Protein AF-A0A2H6GZ94-F1 (afdb_monomer)

Mean predicted aligned error: 4.39 Å

Solvent-accessible surface area (backbone atoms only — not comparable to full-atom values): 5961 Å² total; per-residue (Å²): 87,33,37,37,36,32,32,46,91,93,45,55,36,35,41,38,37,46,90,80,48,60,33,28,28,41,62,85,79,65,49,72,48,54,58,80,78,59,81,75,36,65,71,36,46,28,73,77,37,64,85,37,66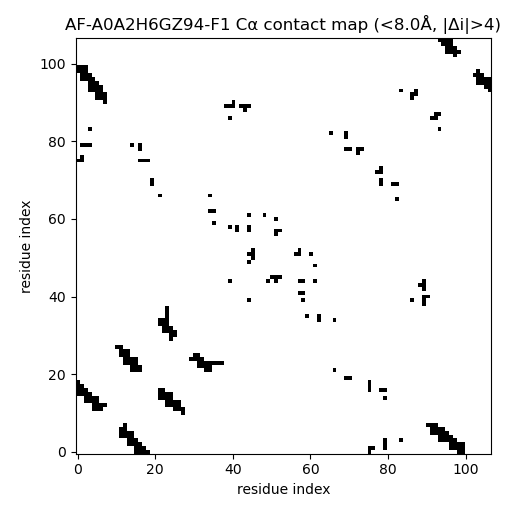,87,43,91,58,31,68,60,55,49,49,50,51,52,54,55,53,43,56,72,43,92,44,65,68,60,29,53,52,51,50,48,61,53,41,43,58,38,61,36,44,74,51,35,35,30,44,74,98,51,77,74,38,73,107

Sequence (107 aa):
MIKGSFMIGSEMIEIIIDGNNTMFRDTASGTTTTIQGLKINKAGAIKEHPDLKDDEEWKEKTLDRLKEHIKKLKTEDKKINYVKDELKKHGYTPMFKQRAGHRPQKF

Nearest PDB structures (foldseek):
  8oyv-assembly1_A  TM=3.142E-01  e=7.538E-01  synthetic construct
  8oyv-assembly2_B  TM=3.304E-01  e=1.147E+00  synthetic construct
  1n3h-assembly1_A  TM=5.301E-01  e=3.375E+00  Homo sapiens
  8urb-assembly1_C  TM=4.688E-01  e=6.528E+00  Porcine epidemic diarrhea virus
  7d59-assembly1_B  TM=3.129E-01  e=2.355E+00  Homo sapiens

Foldseek 3Di:
DKKWWKDAPHFIKIWDDDQLATWIAGPVVRDIGHPLPDDADLVLLCVVVVVCNPPPCSSVVSSVVLSVVLNPDDDPVVSVVSVQVSVVSRRMGTAWMDDPPDDIDGD

Radius of gyration: 13.39 Å; Cα contacts (8 Å, |Δi|>4): 171; chains: 1; bounding box: 32×23×42 Å

Secondary structure (DSSP, 8-state):
-EEEEEEETTEEEEEEEETTEEEEEETTT--EEEGGG----HHHHHHH-GGGTT-TTHHHHHHHHHHHHHHH-SSHHHHHHHHHHHHHHTT-EEEEEEETTS--EE-

pLDDT: mean 88.41, std 4.11, range [76.31, 95.0]

Structure (mmCIF, N/CA/C/O backbone):
data_AF-A0A2H6GZ94-F1
#
_entry.id   AF-A0A2H6GZ94-F1
#
loop_
_atom_site.group_PDB
_atom_site.id
_atom_site.type_symbol
_atom_site.label_atom_id
_atom_site.label_alt_id
_atom_site.label_comp_id
_atom_site.label_asym_id
_atom_site.label_entity_id
_atom_site.label_seq_id
_atom_site.pdbx_PDB_ins_code
_atom_site.Cartn_x
_atom_site.Cartn_y
_atom_site.Cartn_z
_atom_site.occupancy
_atom_site.B_iso_or_equiv
_atom_site.auth_seq_id
_atom_site.auth_comp_id
_atom_site.auth_asym_id
_atom_site.auth_atom_id
_atom_site.pdbx_PDB_model_num
ATOM 1 N N . MET A 1 1 ? -10.688 5.448 10.388 1.00 88.31 1 MET A N 1
ATOM 2 C CA . MET A 1 1 ? -9.250 5.364 10.091 1.00 88.31 1 MET A CA 1
ATOM 3 C C . MET A 1 1 ? -8.653 4.036 10.556 1.00 88.31 1 MET A C 1
ATOM 5 O O . MET A 1 1 ? -8.819 3.646 11.716 1.00 88.31 1 MET A O 1
ATOM 9 N N . ILE A 1 2 ? -7.880 3.392 9.678 1.00 93.50 2 ILE A N 1
ATOM 10 C CA . ILE A 1 2 ? -7.013 2.242 9.971 1.00 93.50 2 ILE A CA 1
ATOM 11 C C . ILE A 1 2 ? -5.595 2.500 9.448 1.00 93.50 2 ILE A C 1
ATOM 13 O O . ILE A 1 2 ? -5.410 3.153 8.422 1.00 93.50 2 ILE A O 1
ATOM 17 N N . LYS A 1 3 ? -4.593 1.982 10.152 1.00 94.19 3 LYS A N 1
ATOM 18 C CA . LYS A 1 3 ? -3.181 2.024 9.768 1.00 94.19 3 LYS A CA 1
ATOM 19 C C . LYS A 1 3 ? -2.655 0.608 9.586 1.00 94.19 3 LYS A C 1
ATOM 21 O O . LYS A 1 3 ? -3.035 -0.278 10.349 1.00 94.19 3 LYS A O 1
ATOM 26 N N . GLY A 1 4 ? -1.790 0.401 8.604 1.00 94.56 4 GLY A N 1
ATOM 27 C CA . GLY A 1 4 ? -1.025 -0.827 8.418 1.00 94.56 4 GLY A CA 1
ATOM 28 C C . GLY A 1 4 ? 0.459 -0.515 8.325 1.00 94.56 4 GLY A C 1
ATOM 29 O O . GLY A 1 4 ? 0.853 0.301 7.499 1.00 94.56 4 GLY A O 1
ATOM 30 N N . SER A 1 5 ? 1.270 -1.154 9.157 1.00 93.81 5 SER A N 1
ATOM 31 C CA . SER A 1 5 ? 2.726 -1.043 9.148 1.00 93.81 5 SER A CA 1
ATOM 32 C C . SER A 1 5 ? 3.325 -2.180 8.323 1.00 93.81 5 SER A C 1
ATOM 34 O O . SER A 1 5 ? 2.994 -3.352 8.538 1.00 93.81 5 SER A O 1
ATOM 36 N N . PHE A 1 6 ? 4.224 -1.838 7.405 1.00 93.94 6 PHE A N 1
ATOM 37 C CA . PHE A 1 6 ? 4.891 -2.767 6.496 1.00 93.94 6 PHE A CA 1
ATOM 38 C C . PHE A 1 6 ? 6.399 -2.520 6.506 1.00 93.94 6 PHE A C 1
ATOM 40 O O . PHE A 1 6 ? 6.836 -1.378 6.620 1.00 93.94 6 PHE A O 1
ATOM 47 N N . MET A 1 7 ? 7.192 -3.578 6.365 1.00 92.50 7 MET A N 1
ATOM 48 C CA . MET A 1 7 ? 8.640 -3.488 6.186 1.00 92.50 7 MET A CA 1
ATOM 49 C C . MET A 1 7 ? 9.034 -3.769 4.740 1.00 92.50 7 MET A C 1
ATOM 51 O O . MET A 1 7 ? 8.486 -4.681 4.123 1.00 92.50 7 MET A O 1
ATOM 55 N N . ILE A 1 8 ? 10.012 -3.038 4.218 1.00 89.69 8 ILE A N 1
ATOM 56 C CA . ILE A 1 8 ? 10.683 -3.346 2.952 1.00 89.69 8 ILE A CA 1
ATOM 57 C C . ILE A 1 8 ? 12.191 -3.187 3.140 1.00 89.69 8 ILE A C 1
ATOM 59 O O . ILE A 1 8 ? 12.683 -2.113 3.477 1.00 89.69 8 ILE A O 1
ATOM 63 N N . GLY A 1 9 ? 12.939 -4.283 2.990 1.00 87.00 9 GLY A N 1
ATOM 64 C CA . GLY A 1 9 ? 14.329 -4.318 3.448 1.00 87.00 9 GLY A CA 1
ATOM 65 C C . GLY A 1 9 ? 14.415 -3.974 4.941 1.00 87.00 9 GLY A C 1
ATOM 66 O O . GLY A 1 9 ? 13.799 -4.652 5.762 1.00 87.00 9 GLY A O 1
ATOM 67 N N . SER A 1 10 ? 15.137 -2.902 5.272 1.00 86.12 10 SER A N 1
ATOM 68 C CA . SER A 1 10 ? 15.289 -2.387 6.644 1.00 86.12 10 SER A CA 1
ATOM 69 C C . SER A 1 10 ? 14.403 -1.173 6.953 1.00 86.12 10 SER A C 1
ATOM 71 O O . SER A 1 10 ? 14.508 -0.600 8.034 1.00 86.12 10 SER A O 1
ATOM 73 N N . GLU A 1 11 ? 13.557 -0.746 6.013 1.00 86.88 11 GLU A N 1
ATOM 74 C CA . GLU A 1 11 ? 12.692 0.423 6.173 1.00 86.88 11 GLU A CA 1
ATOM 75 C C . GLU A 1 11 ? 11.293 0.009 6.629 1.00 86.88 11 GLU A C 1
ATOM 77 O O . GLU A 1 11 ? 10.704 -0.932 6.090 1.00 86.88 11 GLU A O 1
ATOM 82 N N . MET A 1 12 ? 10.732 0.755 7.583 1.00 89.81 12 MET A N 1
ATOM 83 C CA . MET A 1 12 ? 9.333 0.630 7.978 1.00 89.81 12 MET A CA 1
ATOM 84 C C . MET A 1 12 ? 8.509 1.765 7.370 1.00 89.81 12 MET A C 1
ATOM 86 O O . MET A 1 12 ? 8.860 2.942 7.453 1.00 89.81 12 MET A O 1
ATOM 90 N N . ILE A 1 13 ? 7.372 1.403 6.793 1.00 91.75 13 ILE A N 1
ATOM 91 C CA . ILE A 1 13 ? 6.398 2.333 6.233 1.00 91.75 13 ILE A CA 1
ATOM 92 C C . ILE A 1 13 ? 5.026 2.084 6.856 1.00 91.75 13 ILE A C 1
ATOM 94 O O . ILE A 1 13 ? 4.712 0.977 7.301 1.00 91.75 13 ILE A O 1
ATOM 98 N N . GLU A 1 14 ? 4.180 3.104 6.848 1.00 92.50 14 GLU A N 1
ATOM 99 C CA . GLU A 1 14 ? 2.782 3.006 7.243 1.00 92.50 14 GLU A CA 1
ATOM 100 C C . GLU A 1 14 ? 1.872 3.370 6.069 1.00 92.50 14 GLU A C 1
ATOM 102 O O . GLU A 1 14 ? 2.061 4.380 5.394 1.00 92.50 14 GLU A O 1
ATOM 107 N N . ILE A 1 15 ? 0.832 2.568 5.859 1.00 92.12 15 ILE A N 1
ATOM 108 C CA . ILE A 1 15 ? -0.300 2.928 5.012 1.00 92.12 15 ILE A CA 1
ATOM 109 C C . ILE A 1 15 ? -1.459 3.309 5.905 1.00 92.12 15 ILE A C 1
ATOM 111 O O . ILE A 1 15 ? -1.879 2.536 6.765 1.00 92.12 15 ILE A O 1
ATOM 115 N N . ILE A 1 16 ? -1.979 4.508 5.688 1.00 92.62 16 ILE A N 1
ATOM 116 C CA . ILE A 1 16 ? -3.096 5.059 6.441 1.00 92.62 16 ILE A CA 1
ATOM 117 C C . ILE A 1 16 ? -4.290 5.109 5.501 1.00 92.62 16 ILE A C 1
ATOM 119 O O . ILE A 1 16 ? -4.229 5.713 4.432 1.00 92.62 16 ILE A O 1
ATOM 123 N N . ILE A 1 17 ? -5.379 4.468 5.905 1.00 91.44 17 ILE A N 1
ATOM 124 C CA . ILE A 1 17 ? -6.644 4.482 5.182 1.00 91.44 17 ILE A CA 1
ATOM 125 C C . ILE A 1 17 ? -7.658 5.196 6.062 1.00 91.44 17 ILE A C 1
ATOM 127 O O . ILE A 1 17 ? -7.969 4.742 7.166 1.00 91.44 17 ILE A O 1
ATOM 131 N N . ASP A 1 18 ? -8.157 6.320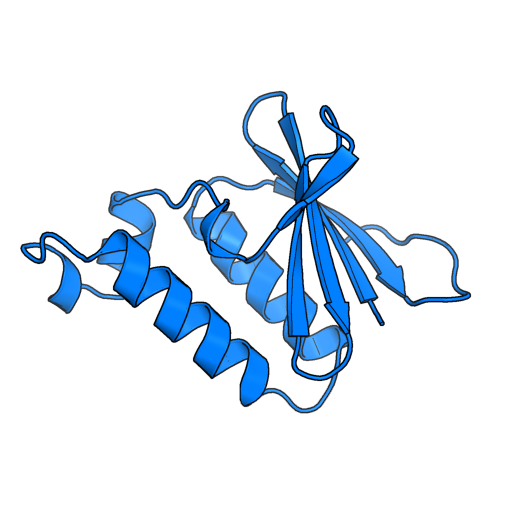 5.565 1.00 89.25 18 ASP A N 1
ATOM 132 C CA . ASP A 1 18 ? -9.183 7.116 6.223 1.00 89.25 18 ASP A CA 1
ATOM 133 C C . ASP A 1 18 ? -10.326 7.388 5.247 1.00 89.25 18 ASP A C 1
ATOM 135 O O . ASP A 1 18 ? -10.217 8.194 4.317 1.00 89.25 18 ASP A O 1
ATOM 139 N N . GLY A 1 19 ? -11.407 6.618 5.383 1.00 85.94 19 GLY A N 1
ATOM 140 C CA . GLY A 1 19 ? -12.483 6.619 4.395 1.00 85.94 19 GLY A CA 1
ATOM 141 C C . GLY A 1 19 ? -11.964 6.236 3.004 1.00 85.94 19 GLY A C 1
ATOM 142 O O . GLY A 1 19 ? -11.558 5.094 2.785 1.00 85.94 19 GLY A O 1
ATOM 143 N N . ASN A 1 20 ? -12.003 7.172 2.049 1.00 84.00 20 ASN A N 1
ATOM 144 C CA . ASN A 1 20 ? -11.524 6.989 0.667 1.00 84.00 20 ASN A CA 1
ATOM 145 C C . ASN A 1 20 ? -10.109 7.523 0.419 1.00 84.00 20 ASN A C 1
ATOM 147 O O . ASN A 1 20 ? -9.591 7.385 -0.692 1.00 84.00 20 ASN A O 1
ATOM 151 N N . ASN A 1 21 ? -9.494 8.117 1.437 1.00 85.88 21 ASN A N 1
ATOM 152 C CA . ASN A 1 21 ? -8.140 8.623 1.352 1.00 85.88 21 ASN A CA 1
ATOM 153 C C . ASN A 1 21 ? -7.171 7.517 1.761 1.00 85.88 21 ASN A C 1
ATOM 155 O O . ASN A 1 21 ? -7.262 6.967 2.858 1.00 85.88 21 ASN A O 1
ATOM 159 N N . THR A 1 22 ? -6.238 7.213 0.864 1.00 87.19 22 THR A N 1
ATOM 160 C CA . THR A 1 22 ? -5.105 6.328 1.133 1.00 87.19 22 THR A CA 1
ATOM 161 C C . THR A 1 22 ? -3.853 7.187 1.144 1.00 87.19 22 THR A C 1
ATOM 163 O O . THR A 1 22 ? -3.541 7.842 0.147 1.00 87.19 22 THR A O 1
ATOM 166 N N . MET A 1 23 ? -3.156 7.194 2.272 1.00 90.00 23 MET A N 1
ATOM 167 C CA . MET A 1 23 ? -1.918 7.934 2.473 1.00 90.00 23 MET A CA 1
ATOM 168 C C . MET A 1 23 ? -0.783 6.967 2.768 1.00 90.00 23 MET A C 1
ATOM 170 O O . MET A 1 23 ? -0.976 5.908 3.369 1.00 90.00 23 MET A O 1
ATOM 174 N N . PHE A 1 24 ? 0.404 7.366 2.349 1.00 89.19 24 PHE A N 1
ATOM 175 C CA . PHE A 1 24 ? 1.657 6.712 2.659 1.00 89.19 24 PHE A CA 1
ATOM 176 C C . PHE A 1 24 ? 2.394 7.561 3.685 1.00 89.19 24 PHE A C 1
ATOM 178 O O . PHE A 1 24 ? 2.474 8.778 3.539 1.00 89.19 24 PHE A O 1
ATOM 185 N N . ARG A 1 25 ? 2.951 6.930 4.710 1.00 88.69 25 ARG A N 1
ATOM 186 C CA . ARG A 1 25 ? 3.805 7.592 5.684 1.00 88.69 25 ARG A CA 1
ATOM 187 C C . ARG A 1 25 ? 5.109 6.833 5.815 1.00 88.69 25 ARG A C 1
ATOM 189 O O . ARG A 1 25 ? 5.121 5.648 6.139 1.00 88.69 25 ARG A O 1
ATOM 196 N N . ASP A 1 26 ? 6.201 7.539 5.584 1.00 83.88 26 ASP A N 1
ATOM 197 C CA . ASP A 1 26 ? 7.528 7.048 5.914 1.00 83.88 26 ASP A CA 1
ATOM 198 C C . ASP A 1 26 ? 7.765 7.261 7.414 1.00 83.88 26 ASP A C 1
ATOM 200 O O . ASP A 1 26 ? 7.611 8.370 7.933 1.00 83.88 26 ASP A O 1
ATOM 204 N N . THR A 1 27 ? 8.097 6.185 8.127 1.00 83.06 27 THR A N 1
ATOM 205 C CA . THR A 1 27 ? 8.320 6.257 9.576 1.00 83.06 27 THR A CA 1
ATOM 206 C C . THR A 1 27 ? 9.663 6.882 9.933 1.00 83.06 27 THR A C 1
ATOM 208 O O . THR A 1 27 ? 9.773 7.449 11.017 1.00 83.06 27 THR A O 1
ATOM 211 N N . ALA A 1 28 ? 10.650 6.838 9.032 1.00 79.12 28 ALA A N 1
ATOM 212 C CA . ALA A 1 28 ? 11.972 7.404 9.273 1.00 79.12 28 ALA A CA 1
ATOM 213 C C . ALA A 1 28 ? 11.942 8.936 9.203 1.00 79.12 28 ALA A C 1
ATOM 215 O O . ALA A 1 28 ? 12.401 9.610 10.122 1.00 79.12 28 ALA A O 1
ATOM 216 N N . SER A 1 29 ? 11.357 9.492 8.139 1.00 80.31 29 SER A N 1
ATOM 217 C CA . SER A 1 29 ? 11.203 10.946 7.981 1.00 80.31 29 SER A CA 1
ATOM 218 C C . SER A 1 29 ? 9.972 11.521 8.690 1.00 80.31 29 SER A C 1
ATOM 220 O O . SER A 1 29 ? 9.843 12.737 8.812 1.00 80.31 29 SER A O 1
ATOM 222 N N . GLY A 1 30 ? 9.017 10.678 9.096 1.00 80.50 30 GLY A N 1
ATOM 223 C CA . GLY A 1 30 ? 7.711 11.100 9.613 1.00 80.50 30 GLY A CA 1
ATOM 224 C C . GLY A 1 30 ? 6.790 11.726 8.558 1.00 80.50 30 GLY A C 1
ATOM 225 O O . GLY A 1 30 ? 5.661 12.107 8.886 1.00 80.50 30 GLY A O 1
ATOM 226 N N . THR A 1 31 ? 7.239 11.812 7.303 1.00 83.56 31 THR A N 1
ATOM 227 C CA . THR A 1 31 ? 6.530 12.494 6.220 1.00 83.56 31 THR A CA 1
ATOM 228 C C . THR A 1 31 ? 5.357 11.649 5.744 1.00 83.56 31 THR A C 1
ATOM 230 O O . THR A 1 31 ? 5.500 10.463 5.449 1.00 83.56 31 THR A O 1
ATOM 233 N N . THR A 1 32 ? 4.182 12.274 5.656 1.00 83.88 32 THR A N 1
ATOM 234 C CA . THR A 1 32 ? 2.969 11.665 5.099 1.00 83.88 32 THR A CA 1
ATOM 235 C C . THR A 1 32 ? 2.699 12.267 3.726 1.00 83.88 32 THR A C 1
ATOM 237 O O . THR A 1 32 ? 2.600 13.483 3.593 1.00 83.88 32 THR A O 1
ATOM 240 N N . THR A 1 33 ? 2.591 11.423 2.706 1.00 82.44 33 THR A N 1
ATOM 241 C CA . THR A 1 33 ? 2.332 11.805 1.316 1.00 82.44 33 THR A CA 1
ATOM 242 C C . THR A 1 33 ? 1.283 10.878 0.687 1.00 82.44 33 THR A C 1
ATOM 244 O O . THR A 1 33 ? 0.682 10.025 1.347 1.00 82.44 33 THR A O 1
ATOM 247 N N . THR A 1 34 ? 1.003 11.067 -0.597 1.00 83.00 34 THR A N 1
ATOM 248 C CA . THR A 1 34 ? 0.120 10.196 -1.372 1.00 83.00 34 THR A CA 1
ATOM 249 C C . THR A 1 34 ? 0.767 8.827 -1.592 1.00 83.00 34 THR A C 1
ATOM 251 O O . THR A 1 34 ? 1.968 8.631 -1.404 1.00 83.00 34 THR A O 1
ATOM 254 N N . ILE A 1 35 ? -0.022 7.855 -2.050 1.00 81.44 35 ILE A N 1
ATOM 255 C CA . ILE A 1 35 ? 0.469 6.494 -2.314 1.00 81.44 35 ILE A CA 1
ATOM 256 C C . ILE A 1 35 ? 1.594 6.430 -3.364 1.00 81.44 35 ILE A C 1
ATOM 258 O O . ILE A 1 35 ? 2.217 5.387 -3.515 1.00 81.44 35 ILE A O 1
ATOM 262 N N . GLN A 1 36 ? 1.864 7.528 -4.080 1.00 77.31 36 GLN A N 1
ATOM 263 C CA . GLN A 1 36 ? 2.940 7.634 -5.068 1.00 77.31 36 GLN A CA 1
ATOM 264 C C . GLN A 1 36 ? 4.334 7.416 -4.465 1.00 77.31 36 GLN A C 1
ATOM 266 O O . GLN A 1 36 ? 5.249 6.996 -5.173 1.00 77.31 36 GLN A O 1
ATOM 271 N N . GLY A 1 37 ? 4.485 7.620 -3.152 1.00 76.31 37 GLY A N 1
ATOM 272 C CA . GLY A 1 37 ? 5.715 7.309 -2.419 1.00 76.31 37 GLY A CA 1
ATOM 273 C C . GLY A 1 37 ? 6.021 5.811 -2.277 1.00 76.31 37 GLY A C 1
ATOM 274 O O . GLY A 1 37 ? 7.111 5.456 -1.832 1.00 76.31 37 GLY A O 1
ATOM 275 N N . LEU A 1 38 ? 5.101 4.916 -2.655 1.00 83.06 38 LEU A N 1
ATOM 276 C CA . LEU A 1 38 ? 5.314 3.472 -2.568 1.00 83.06 38 LEU A CA 1
ATOM 277 C C . LEU A 1 38 ? 6.392 2.978 -3.547 1.00 83.06 38 LEU A C 1
ATOM 279 O O . LEU A 1 38 ? 6.419 3.306 -4.739 1.00 83.06 38 LEU A O 1
ATOM 283 N N . LYS A 1 39 ? 7.262 2.104 -3.041 1.00 83.06 39 LYS A N 1
ATOM 284 C CA . LYS A 1 39 ? 8.263 1.365 -3.814 1.00 83.06 39 LYS A CA 1
ATOM 285 C C . LYS A 1 39 ? 7.603 0.124 -4.420 1.00 83.06 39 LYS A C 1
ATOM 287 O O . LYS A 1 39 ? 7.582 -0.949 -3.830 1.00 83.06 39 LYS A O 1
ATOM 292 N N . ILE A 1 40 ? 7.043 0.280 -5.613 1.00 85.44 40 ILE A N 1
ATOM 293 C CA . ILE A 1 40 ? 6.427 -0.813 -6.372 1.00 85.44 40 ILE A CA 1
ATOM 294 C C . ILE A 1 40 ? 7.492 -1.516 -7.220 1.00 85.44 40 ILE A C 1
ATOM 296 O O . ILE A 1 40 ? 8.202 -0.878 -7.996 1.00 85.44 40 ILE A O 1
ATOM 300 N N . ASN A 1 41 ? 7.601 -2.839 -7.090 1.00 85.62 41 ASN A N 1
ATOM 301 C CA . ASN A 1 41 ? 8.475 -3.653 -7.937 1.00 85.62 41 ASN A CA 1
ATOM 302 C C . ASN A 1 41 ? 7.824 -3.896 -9.311 1.00 85.62 41 ASN A C 1
ATOM 304 O O . ASN A 1 41 ? 6.700 -4.406 -9.361 1.00 85.62 41 ASN A O 1
ATOM 308 N N . LYS A 1 42 ? 8.556 -3.613 -10.403 1.00 81.88 42 LYS A N 1
ATOM 309 C CA . LYS A 1 42 ? 8.113 -3.818 -11.794 1.00 81.88 42 LYS A CA 1
ATOM 310 C C . LYS A 1 42 ? 7.686 -5.259 -12.067 1.00 81.88 42 LYS A C 1
ATOM 312 O O . LYS A 1 42 ? 6.655 -5.478 -12.689 1.00 81.88 42 LYS A O 1
ATOM 317 N N . ALA A 1 43 ? 8.413 -6.247 -11.545 1.00 83.75 43 ALA A N 1
ATOM 318 C CA . ALA A 1 43 ? 8.051 -7.654 -11.727 1.00 83.75 43 ALA A CA 1
ATOM 319 C C . ALA A 1 43 ? 6.697 -7.999 -11.078 1.00 83.75 43 ALA A C 1
ATOM 321 O O . ALA A 1 43 ? 5.908 -8.745 -11.655 1.00 83.75 43 ALA A O 1
ATOM 322 N N . GLY A 1 44 ? 6.410 -7.427 -9.902 1.00 80.62 44 GLY A N 1
ATOM 323 C CA . GLY A 1 44 ? 5.117 -7.581 -9.229 1.00 80.62 44 GLY A CA 1
ATOM 324 C C . GLY A 1 44 ? 3.990 -6.892 -9.997 1.00 80.62 44 GLY A C 1
ATOM 325 O O . GLY A 1 44 ? 2.953 -7.503 -10.228 1.00 80.62 44 GLY A O 1
ATOM 326 N N . ALA A 1 45 ? 4.237 -5.668 -10.474 1.00 85.31 45 ALA A N 1
ATOM 327 C CA . ALA A 1 45 ? 3.269 -4.901 -11.255 1.00 85.31 45 ALA A CA 1
ATOM 328 C C . ALA A 1 45 ? 2.895 -5.611 -12.564 1.00 85.31 45 ALA A C 1
ATOM 330 O O . ALA A 1 45 ? 1.719 -5.785 -12.849 1.00 85.31 45 ALA A O 1
ATOM 331 N N . ILE A 1 46 ? 3.882 -6.113 -13.314 1.00 85.50 46 ILE A N 1
ATOM 332 C CA . ILE A 1 46 ? 3.648 -6.852 -14.566 1.00 85.50 46 ILE A CA 1
ATOM 333 C C . ILE A 1 46 ? 2.917 -8.173 -14.312 1.00 85.50 46 ILE A C 1
ATOM 335 O O . ILE A 1 46 ? 2.112 -8.604 -15.131 1.00 85.50 46 ILE A O 1
ATOM 339 N N . LYS A 1 47 ? 3.180 -8.836 -13.181 1.00 83.06 47 LYS A N 1
ATOM 340 C CA . LYS A 1 47 ? 2.492 -10.085 -12.837 1.00 83.06 47 LYS A CA 1
ATOM 341 C C . LYS A 1 47 ? 0.988 -9.876 -12.632 1.00 83.06 47 LYS A C 1
ATOM 343 O O . LYS A 1 47 ? 0.212 -10.766 -12.965 1.00 83.06 47 LYS A O 1
ATOM 348 N N . GLU A 1 48 ? 0.585 -8.732 -12.090 1.00 80.50 48 GLU A N 1
ATOM 349 C CA . GLU A 1 48 ? -0.830 -8.378 -11.906 1.00 80.50 48 GLU A CA 1
ATOM 350 C C . GLU A 1 48 ? -1.457 -7.691 -13.109 1.00 80.50 48 GLU A C 1
ATOM 352 O O . GLU A 1 48 ? -2.649 -7.839 -13.381 1.00 80.50 48 GLU A O 1
ATOM 357 N N . HIS A 1 49 ? -0.646 -6.929 -13.826 1.00 85.75 49 HIS A N 1
ATOM 358 C CA . HIS A 1 49 ? -1.040 -6.115 -14.958 1.00 85.75 49 HIS A CA 1
ATOM 359 C C . HIS A 1 49 ? -0.075 -6.389 -16.115 1.00 85.75 49 HIS A C 1
ATOM 361 O O . HIS A 1 49 ? 0.829 -5.588 -16.372 1.00 85.75 49 HIS A O 1
ATOM 367 N N . PRO A 1 50 ? -0.229 -7.535 -16.813 1.00 86.19 50 PRO A N 1
ATOM 368 C CA . PRO A 1 50 ? 0.654 -7.900 -17.920 1.00 86.19 50 PRO A CA 1
ATOM 369 C C . PRO A 1 50 ? 0.649 -6.867 -19.048 1.00 86.19 50 PRO A C 1
ATOM 371 O O . PRO A 1 50 ? 1.631 -6.741 -19.772 1.00 86.19 50 PRO A O 1
ATOM 374 N N . ASP A 1 51 ? -0.443 -6.109 -19.166 1.00 88.75 51 ASP A N 1
ATOM 375 C CA . ASP A 1 51 ? -0.616 -5.011 -20.111 1.00 88.75 51 ASP A CA 1
ATOM 376 C C . ASP A 1 51 ? 0.348 -3.839 -19.867 1.00 88.75 51 ASP A C 1
ATOM 378 O O . ASP A 1 51 ? 0.686 -3.125 -20.803 1.00 88.75 51 ASP A O 1
ATOM 382 N N . LEU A 1 52 ? 0.858 -3.676 -18.641 1.00 88.31 52 LEU A N 1
ATOM 383 C CA . LEU A 1 52 ? 1.794 -2.607 -18.281 1.00 88.31 52 LEU A CA 1
ATOM 384 C C . LEU A 1 52 ? 3.269 -2.973 -18.536 1.00 88.31 52 LEU A C 1
ATOM 386 O O . LEU A 1 52 ? 4.165 -2.237 -18.130 1.00 88.31 52 LEU A O 1
ATOM 390 N N . LYS A 1 53 ? 3.557 -4.119 -19.168 1.00 85.50 53 LYS A N 1
ATOM 391 C CA . LYS A 1 53 ? 4.931 -4.615 -19.372 1.00 85.50 53 LYS A CA 1
ATOM 392 C C . LYS A 1 53 ? 5.828 -3.629 -20.123 1.00 85.50 53 LYS A C 1
ATOM 394 O O . LYS A 1 53 ? 6.953 -3.371 -19.680 1.00 85.50 53 LYS A O 1
ATOM 399 N N . ASP A 1 54 ? 5.303 -3.100 -21.220 1.00 90.31 54 ASP A N 1
ATOM 400 C CA . ASP A 1 54 ? 6.011 -2.222 -22.155 1.00 90.31 54 ASP A CA 1
ATOM 401 C C . ASP A 1 54 ? 5.579 -0.749 -22.001 1.00 90.31 54 ASP A C 1
ATOM 403 O O . ASP A 1 54 ? 5.979 0.106 -22.783 1.00 90.31 54 ASP A O 1
ATOM 407 N N . ASP A 1 55 ? 4.773 -0.446 -20.978 1.00 88.50 55 ASP A N 1
ATOM 408 C CA . ASP A 1 55 ? 4.281 0.898 -20.673 1.00 88.50 55 ASP A CA 1
ATOM 409 C C . ASP A 1 55 ? 5.322 1.666 -19.843 1.00 88.50 55 ASP A C 1
ATOM 411 O O . ASP A 1 55 ? 5.789 1.173 -18.813 1.00 88.50 55 ASP A O 1
ATOM 415 N N . GLU A 1 56 ? 5.705 2.871 -20.264 1.00 87.00 56 GLU A N 1
ATOM 416 C CA . GLU A 1 56 ? 6.664 3.701 -19.521 1.00 87.00 56 GLU A CA 1
ATOM 417 C C . GLU A 1 56 ? 6.070 4.222 -18.201 1.00 87.00 56 GLU A C 1
ATOM 419 O O . GLU A 1 56 ? 6.779 4.337 -17.199 1.00 87.00 56 GLU A O 1
ATOM 424 N N . GLU A 1 57 ? 4.749 4.415 -18.154 1.00 89.12 57 GLU A N 1
ATOM 425 C CA . GLU A 1 57 ? 3.995 4.902 -16.994 1.00 89.12 57 GLU A CA 1
ATOM 426 C C . GLU A 1 57 ? 3.461 3.755 -16.117 1.00 89.12 57 GLU A C 1
ATOM 428 O O . GLU A 1 57 ? 2.591 3.953 -15.261 1.00 89.12 57 GLU A O 1
ATOM 433 N N . TRP A 1 58 ? 3.981 2.533 -16.292 1.00 88.94 58 TRP A N 1
ATOM 434 C CA . TRP A 1 58 ? 3.519 1.329 -15.588 1.00 88.94 58 TRP A CA 1
ATOM 435 C C . TRP A 1 5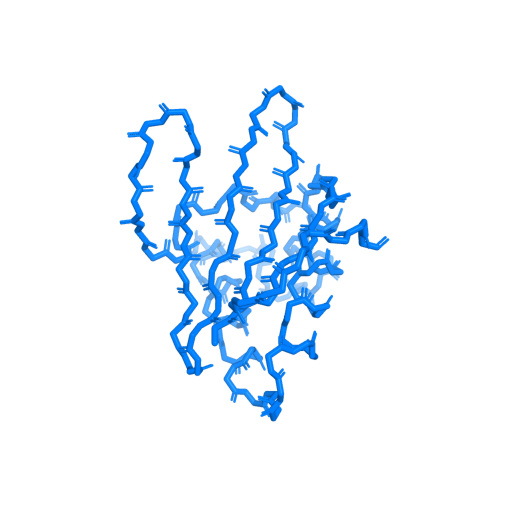8 ? 3.396 1.524 -14.071 1.00 88.94 58 TRP A C 1
ATOM 437 O O . TRP A 1 58 ? 2.461 1.017 -13.446 1.00 88.94 58 TRP A O 1
ATOM 447 N N . LYS A 1 59 ? 4.332 2.267 -13.464 1.00 87.50 59 LYS A N 1
ATOM 448 C CA . LYS A 1 59 ? 4.368 2.501 -12.016 1.00 87.50 59 LYS A CA 1
ATOM 449 C C . LYS A 1 59 ? 3.171 3.333 -11.567 1.00 87.50 59 LYS A C 1
ATOM 451 O O . LYS A 1 59 ? 2.511 2.969 -10.595 1.00 87.50 59 LYS A O 1
ATOM 456 N N . GLU A 1 60 ? 2.892 4.424 -12.271 1.00 88.19 60 GLU A N 1
ATOM 457 C CA . GLU A 1 60 ? 1.781 5.322 -11.954 1.00 88.19 60 GLU A CA 1
ATOM 458 C C . GLU A 1 60 ? 0.445 4.618 -12.176 1.00 88.19 60 GLU A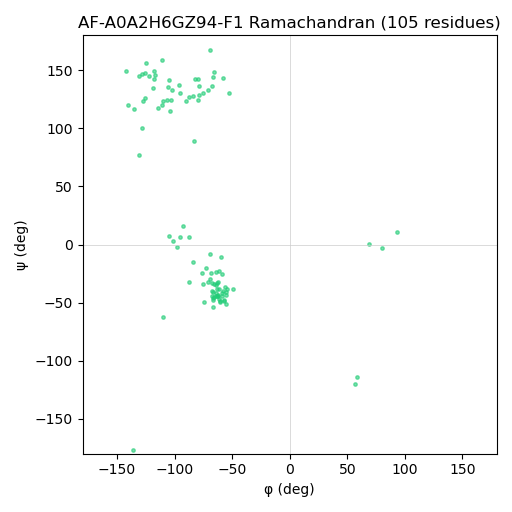 C 1
ATOM 460 O O . GLU A 1 60 ? -0.381 4.579 -11.266 1.00 88.19 60 GLU A O 1
ATOM 465 N N . LYS A 1 61 ? 0.291 3.921 -13.307 1.00 89.44 61 LYS A N 1
ATOM 466 C CA . LYS A 1 61 ? -0.923 3.152 -13.620 1.00 89.44 61 LYS A CA 1
ATOM 467 C C . LYS A 1 61 ? -1.195 2.037 -12.613 1.00 89.44 61 LYS A C 1
ATOM 469 O O . LYS A 1 61 ? -2.346 1.817 -12.243 1.00 89.44 61 LYS A O 1
ATOM 474 N N . THR A 1 62 ? -0.158 1.354 -12.126 1.00 89.38 62 THR A N 1
ATOM 475 C CA . THR A 1 62 ? -0.305 0.335 -11.069 1.00 89.38 62 THR A CA 1
ATOM 476 C C . THR A 1 62 ? -0.822 0.959 -9.774 1.00 89.38 62 THR A C 1
ATOM 478 O O . THR A 1 62 ? -1.743 0.439 -9.146 1.00 89.38 62 THR A O 1
ATOM 481 N N . LEU A 1 63 ? -0.267 2.106 -9.381 1.00 88.69 63 LEU A N 1
ATOM 482 C CA . LEU A 1 63 ? -0.697 2.818 -8.180 1.00 88.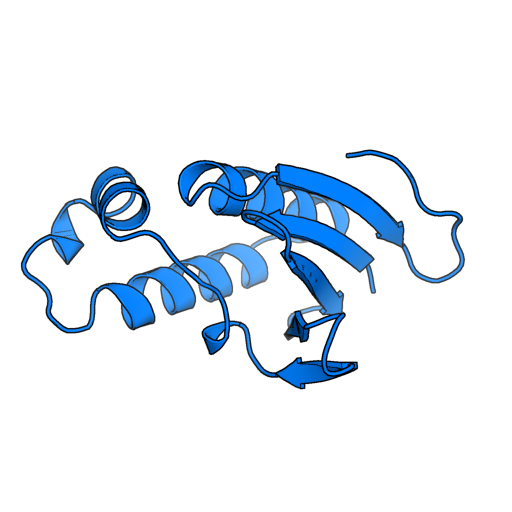69 63 LEU A CA 1
ATOM 483 C C . LEU A 1 63 ? -2.121 3.362 -8.319 1.00 88.69 63 LEU A C 1
ATOM 485 O O . LEU A 1 63 ? -2.916 3.236 -7.388 1.00 88.69 63 LEU A O 1
ATOM 489 N N . ASP A 1 64 ? -2.480 3.907 -9.475 1.00 88.88 64 ASP A N 1
ATOM 490 C CA . ASP A 1 64 ? -3.840 4.371 -9.722 1.00 88.88 64 ASP A CA 1
ATOM 491 C C . ASP A 1 64 ? -4.845 3.221 -9.655 1.00 88.88 64 ASP A C 1
ATOM 493 O O . ASP A 1 64 ? -5.843 3.336 -8.940 1.00 88.88 64 ASP A O 1
ATOM 497 N N . ARG A 1 65 ? -4.539 2.066 -10.263 1.00 89.25 65 ARG A N 1
ATOM 498 C CA . ARG A 1 65 ? -5.367 0.852 -10.149 1.00 89.25 65 ARG A CA 1
ATOM 499 C C . ARG A 1 65 ? -5.523 0.396 -8.699 1.00 89.25 65 ARG A C 1
ATOM 501 O O . ARG A 1 65 ? -6.644 0.120 -8.265 1.00 89.25 65 ARG A O 1
ATOM 508 N N . LEU A 1 66 ? -4.438 0.394 -7.923 1.00 88.69 66 LEU A N 1
ATOM 509 C CA . LEU A 1 66 ? -4.464 0.109 -6.485 1.00 88.69 66 LEU A CA 1
ATOM 510 C C . LEU A 1 66 ? -5.401 1.082 -5.748 1.00 88.69 66 LEU A C 1
ATOM 512 O O . LEU A 1 66 ? -6.276 0.662 -4.986 1.00 88.69 66 LEU A O 1
ATOM 516 N N . LYS A 1 67 ? -5.277 2.389 -6.002 1.00 87.62 67 LYS A N 1
ATOM 517 C CA . LYS A 1 67 ? -6.116 3.430 -5.387 1.00 87.62 67 LYS A CA 1
ATOM 518 C C . LYS A 1 67 ? -7.588 3.268 -5.756 1.00 87.62 67 LYS A C 1
ATOM 520 O O . LYS A 1 67 ? -8.456 3.394 -4.890 1.00 87.62 67 LYS A O 1
ATOM 525 N N . GLU A 1 68 ? -7.883 2.987 -7.019 1.00 89.69 68 GLU A N 1
ATOM 526 C CA . GLU A 1 68 ? -9.239 2.740 -7.501 1.00 89.69 68 GLU A CA 1
ATOM 527 C C . GLU A 1 68 ? -9.852 1.491 -6.872 1.00 89.69 68 GLU A C 1
ATOM 529 O O . GLU A 1 68 ? -11.012 1.523 -6.454 1.00 89.69 68 GLU A O 1
ATOM 534 N N . HIS A 1 69 ? -9.083 0.409 -6.741 1.00 90.38 69 HIS A N 1
ATOM 535 C CA . HIS A 1 69 ? -9.565 -0.810 -6.103 1.00 90.38 69 HIS A CA 1
ATOM 536 C C . HIS A 1 69 ? -9.884 -0.573 -4.622 1.00 90.38 69 HIS A C 1
ATOM 538 O O . HIS A 1 69 ? -10.967 -0.927 -4.154 1.00 90.38 69 HIS A O 1
ATOM 544 N N . ILE A 1 70 ? -9.005 0.127 -3.895 1.00 88.94 70 ILE A N 1
ATOM 545 C CA . ILE A 1 70 ? -9.232 0.491 -2.489 1.00 88.94 70 ILE A CA 1
ATOM 546 C C . ILE A 1 70 ? -10.516 1.317 -2.323 1.00 88.94 70 ILE A C 1
ATOM 548 O O . ILE A 1 70 ? -11.270 1.096 -1.373 1.00 88.94 70 ILE A O 1
ATOM 552 N N . LYS A 1 71 ? -10.810 2.247 -3.242 1.00 88.31 71 LYS A N 1
ATOM 553 C CA . LYS A 1 71 ? -12.046 3.051 -3.206 1.00 88.31 71 LYS A CA 1
ATOM 554 C C . LYS A 1 71 ? -13.315 2.205 -3.360 1.00 88.31 71 LYS A C 1
ATOM 556 O O . LYS A 1 71 ? -14.328 2.544 -2.755 1.00 88.31 71 LYS A O 1
ATOM 561 N N . LYS A 1 72 ? -13.267 1.108 -4.125 1.00 90.62 72 LYS A N 1
ATOM 562 C CA . LYS A 1 72 ? -14.416 0.204 -4.348 1.00 90.62 72 LYS A CA 1
ATOM 563 C C . LYS A 1 72 ? -14.756 -0.646 -3.118 1.00 90.62 72 LYS A C 1
ATOM 565 O O . LYS A 1 72 ? -15.875 -1.146 -2.994 1.00 90.62 72 LYS A O 1
ATOM 570 N N . LEU A 1 73 ? -13.816 -0.819 -2.191 1.00 90.44 73 LEU A N 1
ATOM 571 C CA . LEU A 1 73 ? -14.016 -1.627 -0.990 1.00 90.44 73 LEU A CA 1
ATOM 572 C C . LEU A 1 73 ? -14.811 -0.853 0.075 1.00 90.44 73 LEU A C 1
ATOM 574 O O . LEU A 1 73 ? -14.541 0.308 0.361 1.00 90.44 73 LEU A O 1
ATOM 578 N N . LYS A 1 74 ? -15.787 -1.511 0.713 1.00 88.06 74 LYS A N 1
ATOM 579 C CA . LYS A 1 74 ? -16.723 -0.842 1.642 1.00 88.06 74 LYS A CA 1
ATOM 580 C C . LYS A 1 74 ? -16.135 -0.493 3.011 1.00 88.06 74 LYS A C 1
ATOM 582 O O . LYS A 1 74 ? -16.533 0.494 3.614 1.00 88.06 74 LYS A O 1
ATOM 587 N N . THR A 1 75 ? -15.232 -1.316 3.535 1.00 89.88 75 THR A N 1
ATOM 588 C CA . THR A 1 75 ? -14.769 -1.217 4.930 1.00 89.88 75 THR A CA 1
ATOM 589 C C . THR A 1 75 ? -13.266 -1.021 4.994 1.00 89.88 75 THR A C 1
ATOM 591 O O . THR A 1 75 ? -12.543 -1.662 4.235 1.00 89.88 75 THR A O 1
ATOM 594 N N . GLU A 1 76 ? -12.800 -0.245 5.968 1.00 89.44 76 GLU A N 1
ATOM 595 C CA . GLU A 1 76 ? -11.375 0.001 6.219 1.00 89.44 76 GLU A CA 1
ATOM 596 C C . GLU A 1 76 ? -10.559 -1.289 6.394 1.00 89.44 76 GLU A C 1
ATOM 598 O O . GLU A 1 76 ? -9.465 -1.395 5.850 1.00 89.44 76 G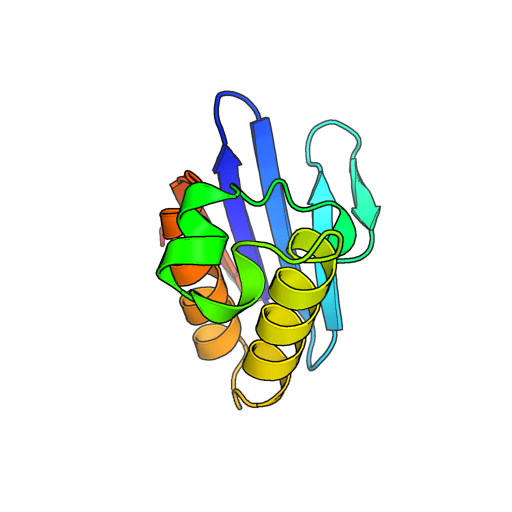LU A O 1
ATOM 603 N N . ASP A 1 77 ? -11.113 -2.307 7.061 1.00 90.00 77 ASP A N 1
ATOM 604 C CA . ASP A 1 77 ? -10.424 -3.593 7.238 1.00 90.00 77 ASP A CA 1
ATOM 605 C C . ASP A 1 77 ? -10.222 -4.330 5.898 1.00 90.00 77 ASP A C 1
ATOM 607 O O . ASP A 1 77 ? -9.114 -4.743 5.568 1.00 90.00 77 ASP A O 1
ATOM 611 N N . LYS A 1 78 ? -11.257 -4.396 5.047 1.00 92.12 78 LYS A N 1
ATOM 612 C CA . LYS A 1 78 ? -11.116 -4.918 3.671 1.00 92.12 78 LYS A CA 1
ATOM 613 C C . LYS A 1 78 ? -10.091 -4.128 2.860 1.00 92.12 78 LYS A C 1
ATOM 615 O O . LYS A 1 78 ? -9.296 -4.733 2.150 1.00 92.12 78 LYS A O 1
ATOM 620 N N . LYS A 1 79 ? -10.094 -2.798 2.984 1.00 93.06 79 LYS A N 1
ATOM 621 C CA . LYS A 1 79 ? -9.142 -1.921 2.294 1.00 93.06 79 LYS A CA 1
ATOM 622 C C . LYS A 1 79 ? -7.701 -2.231 2.694 1.00 93.06 79 LYS A C 1
ATOM 624 O O . LYS A 1 79 ? -6.867 -2.434 1.819 1.00 93.06 79 LYS A O 1
ATOM 629 N N . ILE A 1 80 ? -7.412 -2.316 3.995 1.00 92.25 80 ILE A N 1
ATOM 630 C CA . ILE A 1 80 ? -6.043 -2.571 4.459 1.00 92.25 80 ILE A CA 1
ATOM 631 C C . ILE A 1 80 ? -5.591 -4.007 4.171 1.00 92.25 80 ILE A C 1
ATOM 633 O O . ILE A 1 80 ? -4.418 -4.219 3.883 1.00 92.25 80 ILE A O 1
ATOM 637 N N . ASN A 1 81 ? -6.502 -4.987 4.196 1.00 93.38 81 ASN A N 1
ATOM 638 C CA . ASN A 1 81 ? -6.175 -6.364 3.819 1.00 93.38 81 ASN A CA 1
ATOM 639 C C . ASN A 1 81 ? -5.864 -6.482 2.321 1.00 93.38 81 ASN A C 1
ATOM 641 O O . ASN A 1 81 ? -4.902 -7.153 1.970 1.00 93.38 81 ASN A O 1
ATOM 645 N N . TYR A 1 82 ? -6.604 -5.782 1.454 1.00 92.88 82 TYR A N 1
ATOM 646 C CA . TYR A 1 82 ? -6.271 -5.720 0.029 1.00 92.88 82 TYR A CA 1
ATOM 647 C C . TYR A 1 82 ? -4.885 -5.101 -0.192 1.00 92.88 82 TYR A C 1
ATOM 649 O O . TYR A 1 82 ? -4.040 -5.698 -0.850 1.00 92.88 82 TYR A O 1
ATOM 657 N N . VAL A 1 83 ? -4.615 -3.951 0.439 1.00 91.31 83 VAL A N 1
ATOM 658 C CA . VAL A 1 83 ? -3.289 -3.311 0.394 1.00 91.31 83 VAL A CA 1
ATOM 659 C C . VAL A 1 83 ? -2.198 -4.264 0.872 1.00 91.31 83 VAL A C 1
ATOM 661 O O . VAL A 1 83 ? -1.147 -4.347 0.248 1.00 91.31 83 VAL A O 1
ATOM 664 N N . LYS A 1 84 ? -2.436 -5.003 1.960 1.00 93.50 84 LYS A N 1
ATOM 665 C CA . LYS A 1 84 ? -1.492 -6.001 2.465 1.00 93.50 84 LYS A CA 1
ATOM 666 C C . LYS A 1 84 ? -1.136 -7.024 1.396 1.00 93.50 84 LYS A C 1
ATOM 668 O O . LYS A 1 84 ? 0.048 -7.282 1.185 1.00 93.50 84 LYS A O 1
ATOM 673 N N . ASP A 1 85 ? -2.138 -7.616 0.762 1.00 92.44 85 ASP A N 1
ATOM 674 C CA . ASP A 1 85 ? -1.915 -8.671 -0.221 1.00 92.44 85 ASP A CA 1
ATOM 675 C C . ASP A 1 85 ? -1.223 -8.133 -1.480 1.00 92.44 85 ASP A C 1
ATOM 677 O O . ASP A 1 85 ? -0.369 -8.824 -2.038 1.00 92.44 85 ASP A O 1
ATOM 681 N N . GLU A 1 86 ? -1.501 -6.885 -1.865 1.00 89.88 86 GLU A N 1
ATOM 682 C CA . GLU A 1 86 ? -0.806 -6.207 -2.961 1.00 89.88 86 GLU A CA 1
ATOM 683 C C . GLU A 1 86 ? 0.663 -5.948 -2.639 1.00 89.88 86 GLU A C 1
ATOM 685 O O . GLU A 1 86 ? 1.570 -6.369 -3.355 1.00 89.88 86 GLU A O 1
ATOM 690 N N . LEU A 1 87 ? 0.927 -5.304 -1.503 1.00 90.25 87 LEU A N 1
ATOM 691 C CA . LEU A 1 87 ? 2.278 -4.929 -1.113 1.00 90.25 87 LEU A CA 1
ATOM 692 C C . LEU A 1 87 ? 3.171 -6.168 -0.932 1.00 90.25 87 LEU A C 1
ATOM 694 O O . LEU A 1 87 ? 4.348 -6.133 -1.295 1.00 90.25 87 LEU A O 1
ATOM 698 N N . LYS A 1 88 ? 2.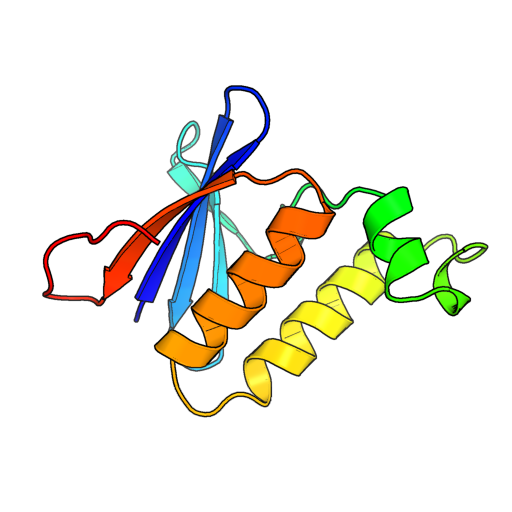625 -7.308 -0.487 1.00 90.75 88 LYS A N 1
ATOM 699 C CA . LYS A 1 88 ? 3.375 -8.578 -0.447 1.00 90.75 88 LYS A CA 1
ATOM 700 C C . LYS A 1 88 ? 3.943 -8.982 -1.811 1.00 90.75 88 LYS A C 1
ATOM 702 O O . LYS A 1 88 ? 5.065 -9.482 -1.867 1.00 90.75 88 LYS A O 1
ATOM 707 N N . LYS A 1 89 ? 3.225 -8.734 -2.911 1.00 88.56 89 LYS A N 1
ATOM 708 C CA . LYS A 1 89 ? 3.693 -9.037 -4.280 1.00 88.56 89 LYS A CA 1
ATOM 709 C C . LYS A 1 89 ? 4.866 -8.150 -4.698 1.00 88.56 89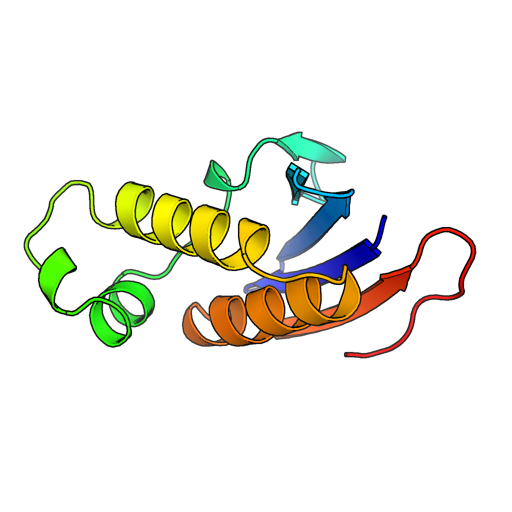 LYS A C 1
ATOM 711 O O . LYS A 1 89 ? 5.669 -8.550 -5.538 1.00 88.56 89 LYS A O 1
ATOM 716 N N . HIS A 1 90 ? 4.996 -6.975 -4.084 1.00 87.25 90 HIS A N 1
ATOM 717 C CA . HIS A 1 90 ? 6.090 -6.035 -4.326 1.00 87.25 90 HIS A CA 1
ATOM 718 C C . HIS A 1 90 ? 7.252 -6.169 -3.330 1.00 87.25 90 HIS A C 1
ATOM 720 O O . HIS A 1 90 ? 8.195 -5.386 -3.402 1.00 87.25 90 HIS A O 1
ATOM 726 N N . GLY A 1 91 ? 7.227 -7.177 -2.450 1.00 88.06 91 GLY A N 1
ATOM 727 C CA . GLY A 1 91 ? 8.315 -7.465 -1.508 1.00 88.06 91 GLY A CA 1
ATOM 728 C C . GLY A 1 91 ? 8.157 -6.824 -0.129 1.00 88.06 91 GLY A C 1
ATOM 729 O O . GLY A 1 91 ? 9.093 -6.857 0.668 1.00 88.06 91 GLY A O 1
ATOM 730 N N . TYR A 1 92 ? 6.986 -6.265 0.180 1.00 91.81 92 TYR A N 1
ATOM 731 C CA . TYR A 1 92 ? 6.698 -5.772 1.521 1.00 91.81 92 TYR A CA 1
ATOM 732 C C . TYR A 1 92 ? 6.305 -6.904 2.471 1.00 91.81 92 TYR A C 1
ATOM 734 O O . TYR A 1 92 ? 5.549 -7.813 2.126 1.00 91.81 92 TYR A O 1
ATOM 742 N N . THR A 1 93 ? 6.747 -6.790 3.717 1.00 94.12 93 THR A N 1
ATOM 743 C CA . THR A 1 93 ? 6.376 -7.679 4.816 1.00 94.12 93 THR A CA 1
ATOM 744 C C . THR A 1 93 ? 5.374 -6.974 5.730 1.00 94.12 93 THR A C 1
ATOM 746 O O . THR A 1 93 ? 5.724 -5.965 6.343 1.00 94.12 93 THR A O 1
ATOM 749 N N . PRO A 1 94 ? 4.124 -7.452 5.843 1.00 94.88 94 PRO A N 1
ATOM 750 C CA . PRO A 1 94 ? 3.151 -6.866 6.756 1.00 94.88 94 PRO A CA 1
ATOM 751 C C . PRO A 1 94 ? 3.504 -7.168 8.211 1.00 94.88 94 PRO A C 1
ATOM 753 O O . PRO A 1 94 ? 3.779 -8.313 8.559 1.00 94.88 94 PRO A O 1
ATOM 756 N N . MET A 1 95 ? 3.455 -6.145 9.064 1.00 94.44 95 MET A N 1
ATOM 757 C CA . MET A 1 95 ? 3.826 -6.257 10.477 1.00 94.44 95 MET A CA 1
ATOM 758 C C . MET A 1 95 ? 2.606 -6.148 11.390 1.00 94.44 95 MET A C 1
ATOM 760 O O . MET A 1 95 ? 2.253 -7.099 12.089 1.00 94.44 95 MET A O 1
ATOM 764 N N . PHE A 1 96 ? 1.935 -4.994 11.362 1.00 94.31 96 PHE A N 1
ATOM 765 C CA . PHE A 1 96 ? 0.832 -4.683 12.270 1.00 94.31 96 PHE A CA 1
ATOM 766 C C . PHE A 1 96 ? -0.270 -3.898 11.570 1.00 94.31 96 PHE A C 1
ATOM 768 O O . PHE A 1 96 ? 0.009 -3.078 10.703 1.00 94.31 96 PHE A O 1
ATOM 775 N N . LYS A 1 97 ? -1.513 -4.078 12.012 1.00 95.00 97 LYS A N 1
ATOM 776 C CA . LYS A 1 97 ? -2.636 -3.192 11.716 1.00 95.00 97 LYS A CA 1
ATOM 777 C C . LYS A 1 97 ? -3.180 -2.556 12.985 1.00 95.00 97 LYS A C 1
ATOM 779 O O . LYS A 1 97 ? -3.221 -3.182 14.042 1.00 95.00 97 LYS A O 1
ATOM 784 N N . GLN A 1 98 ? -3.643 -1.319 12.883 1.00 94.19 98 GLN A N 1
ATOM 785 C CA . GLN A 1 98 ? -4.231 -0.589 13.997 1.00 94.19 98 GLN A CA 1
ATOM 786 C C . GLN A 1 98 ? -5.431 0.230 13.532 1.00 94.19 98 GLN A C 1
ATOM 788 O O . GLN A 1 98 ? -5.305 1.134 12.708 1.00 94.19 98 GLN A O 1
ATOM 793 N N . ARG A 1 99 ? -6.602 -0.042 14.106 1.00 92.62 99 ARG A N 1
ATOM 794 C CA . ARG A 1 99 ? -7.780 0.820 13.962 1.00 92.62 99 ARG A CA 1
ATOM 795 C C . ARG A 1 99 ? -7.699 1.973 14.964 1.00 92.62 99 ARG 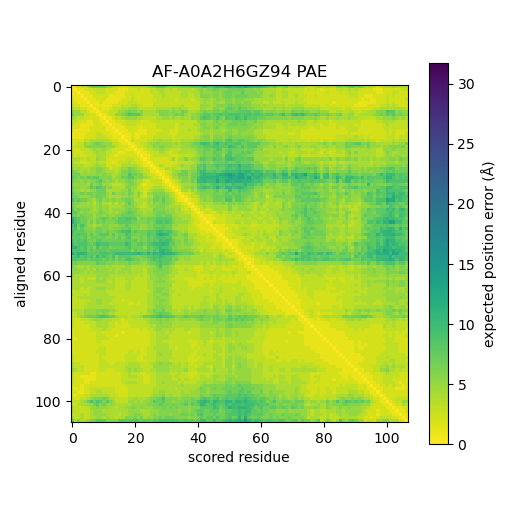A C 1
ATOM 797 O O . ARG A 1 99 ? -7.255 1.766 16.092 1.00 92.62 99 ARG A O 1
ATOM 804 N N . ALA A 1 100 ? -8.132 3.171 14.574 1.00 88.75 100 ALA A N 1
ATOM 805 C CA . ALA A 1 100 ? -8.154 4.327 15.472 1.00 88.75 100 ALA A CA 1
ATOM 806 C C . ALA A 1 100 ? -8.898 4.007 16.784 1.00 88.75 100 ALA A C 1
ATOM 808 O O . ALA A 1 100 ? -9.993 3.452 16.751 1.00 88.75 100 ALA A O 1
ATOM 809 N N . GLY A 1 101 ? -8.277 4.319 17.927 1.00 88.25 101 GLY A N 1
ATOM 810 C CA . GLY A 1 101 ? -8.810 4.011 19.262 1.00 88.25 101 GLY A CA 1
ATOM 811 C C . GLY A 1 101 ? -8.594 2.569 19.746 1.00 88.25 101 GLY A C 1
ATOM 812 O O . GLY A 1 101 ? -8.923 2.262 20.887 1.00 88.25 101 GLY A O 1
ATOM 813 N N . HIS A 1 102 ? -8.013 1.686 18.927 1.00 90.50 102 HIS A N 1
ATOM 814 C CA . HIS A 1 102 ? -7.722 0.299 19.297 1.00 90.50 102 HIS A CA 1
ATOM 815 C C . HIS A 1 102 ? -6.216 0.042 19.437 1.00 90.50 102 HIS A C 1
ATOM 817 O O . HIS A 1 102 ? -5.374 0.752 18.875 1.00 90.50 102 HIS A O 1
ATOM 823 N N . ARG A 1 103 ? -5.877 -1.016 20.185 1.00 89.00 103 ARG A N 1
ATOM 824 C CA . ARG A 1 103 ? -4.501 -1.517 20.283 1.00 89.00 103 ARG A CA 1
ATOM 825 C C . ARG A 1 103 ? -4.040 -2.083 18.928 1.00 89.00 103 ARG A C 1
ATOM 827 O O . ARG A 1 103 ? -4.858 -2.696 18.238 1.00 89.00 103 ARG A O 1
ATOM 834 N N . PRO A 1 104 ? -2.758 -1.915 18.553 1.00 91.69 104 PRO A N 1
ATOM 835 C CA . PRO A 1 104 ? -2.192 -2.572 17.378 1.00 91.69 104 PRO A CA 1
ATOM 836 C C . PRO A 1 104 ? -2.320 -4.098 17.457 1.00 91.69 104 PRO A C 1
ATOM 838 O O . PRO A 1 104 ? -2.173 -4.692 18.525 1.00 91.69 104 PRO A O 1
ATOM 841 N N . GLN A 1 105 ? -2.572 -4.730 16.315 1.00 92.88 105 GLN A N 1
ATOM 842 C CA . GLN A 1 105 ? -2.669 -6.179 16.145 1.00 92.88 105 GLN A CA 1
ATOM 843 C C . GLN A 1 105 ? -1.708 -6.624 15.045 1.00 92.88 105 GLN A C 1
ATOM 845 O O . GLN A 1 105 ? -1.488 -5.881 14.093 1.00 92.88 105 GLN A O 1
ATOM 850 N N . LYS A 1 106 ? -1.135 -7.828 15.145 1.00 91.31 106 LYS A N 1
ATOM 851 C CA . LYS A 1 106 ? -0.385 -8.415 14.021 1.00 91.31 106 LYS A CA 1
ATOM 852 C C . LYS A 1 106 ? -1.330 -8.703 12.846 1.00 91.31 106 LYS A C 1
ATOM 854 O O . LYS A 1 106 ? -2.520 -8.944 13.062 1.00 91.31 106 LYS A O 1
ATOM 859 N N . PHE A 1 107 ? -0.798 -8.596 11.630 1.00 85.12 107 PHE A N 1
ATOM 860 C CA . PHE A 1 107 ? -1.529 -8.850 10.383 1.00 85.12 107 PHE A CA 1
ATOM 861 C C . PHE A 1 107 ? -1.858 -10.321 10.125 1.00 85.12 107 PHE A C 1
ATOM 863 O O . PHE A 1 107 ? -1.165 -11.189 10.696 1.00 85.12 107 PHE A O 1
#